Protein AF-A0AAV4I2R2-F1 (afdb_monomer_lite)

Radius of gyration: 38.6 Å; chains: 1; bounding box: 62×34×94 Å

pLDDT: mean 74.38, std 18.91, range [32.69, 95.56]

Sequence (122 aa):
MHPRSKQRHSIDLAICLRGDIRDLEVTKVMREAECWTDHHLVKSVLTIHIIPTHHKKKIIRPPFNVSKPTNISREKQFAEDLGDRLTSLGYMTGKVKPVQNPCEEVSDVHCWTETKGPKVTV

Secondary structure (DSSP, 8-state):
--TTT-S----------TTGGGGEEEEEEETT---SSSSPEEEEEE---------PPP--PPPP-TTS-S-HHHHHHHHHHHHHHHHHTTTT-S-------S--------------------

Organism: NCBI:txid1093978

Structure (mmCIF, N/CA/C/O backbone):
data_AF-A0AAV4I2R2-F1
#
_entry.id   AF-A0AAV4I2R2-F1
#
loop_
_atom_site.group_PDB
_atom_site.id
_atom_site.type_symbol
_atom_site.label_atom_id
_atom_site.label_alt_id
_atom_site.label_comp_id
_atom_site.label_asym_id
_atom_site.label_entity_id
_atom_site.label_seq_id
_atom_site.pdbx_PDB_ins_code
_atom_site.Cartn_x
_atom_site.Cartn_y
_atom_site.Cartn_z
_atom_site.occupancy
_atom_site.B_iso_or_equiv
_atom_site.auth_seq_id
_atom_site.auth_comp_id
_atom_site.auth_asym_id
_atom_site.auth_atom_id
_atom_site.pdbx_PDB_model_num
ATOM 1 N N . MET A 1 1 ? 22.342 -11.271 -25.983 1.00 62.28 1 MET A N 1
ATOM 2 C CA . MET A 1 1 ? 21.514 -12.328 -26.619 1.00 62.28 1 MET A CA 1
ATOM 3 C C . MET A 1 1 ? 21.694 -13.578 -25.777 1.00 62.28 1 MET A C 1
ATOM 5 O O . MET A 1 1 ? 22.842 -13.880 -25.479 1.00 62.28 1 MET A O 1
ATOM 9 N N . HIS A 1 2 ? 20.633 -14.255 -25.329 1.00 66.50 2 HIS A N 1
ATOM 10 C CA . HIS A 1 2 ? 20.830 -15.434 -24.478 1.00 66.50 2 HIS A CA 1
ATOM 11 C C . HIS A 1 2 ? 21.532 -16.560 -25.234 1.00 66.50 2 HIS A C 1
ATOM 13 O O . HIS A 1 2 ? 21.052 -16.919 -26.315 1.00 66.50 2 HIS A O 1
ATOM 19 N N . PRO A 1 3 ? 22.562 -17.198 -24.655 1.00 73.12 3 PRO A N 1
ATOM 20 C CA . PRO A 1 3 ? 23.215 -18.341 -25.283 1.00 73.12 3 PRO A CA 1
ATOM 21 C C . PRO A 1 3 ? 22.255 -19.500 -25.588 1.00 73.12 3 PRO A C 1
ATOM 23 O O . PRO A 1 3 ? 22.419 -20.180 -26.596 1.00 73.12 3 PRO A O 1
ATOM 26 N N . ARG A 1 4 ? 21.221 -19.709 -24.757 1.00 82.56 4 ARG A N 1
ATOM 27 C CA . ARG A 1 4 ? 20.306 -20.856 -24.884 1.00 82.56 4 ARG A CA 1
ATOM 28 C C . ARG A 1 4 ? 19.044 -20.575 -25.704 1.00 82.56 4 ARG A C 1
ATOM 30 O O . ARG A 1 4 ? 18.613 -21.445 -26.449 1.00 82.56 4 ARG A O 1
ATOM 37 N N . SER A 1 5 ? 18.440 -19.391 -25.571 1.00 82.12 5 SER A N 1
ATOM 38 C CA . SER A 1 5 ? 17.143 -19.067 -26.198 1.00 82.12 5 SER A CA 1
ATOM 39 C C . SER A 1 5 ? 17.264 -18.211 -27.456 1.00 82.12 5 SER A C 1
ATOM 41 O O . SER A 1 5 ? 16.272 -18.034 -28.157 1.00 82.12 5 SER A O 1
ATOM 43 N N . LYS A 1 6 ? 18.454 -17.658 -27.748 1.00 78.75 6 LYS A N 1
ATOM 44 C CA . LYS A 1 6 ? 18.725 -16.746 -28.878 1.00 78.75 6 LYS A CA 1
ATOM 45 C C . LYS A 1 6 ? 17.799 -15.518 -28.958 1.00 78.75 6 LYS A C 1
ATOM 47 O O . LYS A 1 6 ? 17.826 -14.787 -29.941 1.00 78.75 6 LYS A O 1
ATOM 52 N N . GLN A 1 7 ? 17.027 -15.242 -27.909 1.00 76.06 7 GLN A N 1
ATOM 53 C CA . GLN A 1 7 ? 16.150 -14.080 -27.790 1.00 76.06 7 GLN A CA 1
ATOM 54 C C . GLN A 1 7 ? 16.737 -13.077 -26.786 1.00 76.06 7 GLN A C 1
ATOM 56 O O . GLN A 1 7 ? 17.571 -13.424 -25.940 1.00 76.06 7 GLN A O 1
ATOM 61 N N . ARG A 1 8 ? 16.324 -11.806 -26.879 1.00 70.88 8 ARG A N 1
ATOM 62 C CA . ARG A 1 8 ? 16.474 -10.865 -25.760 1.00 70.88 8 ARG A CA 1
ATOM 63 C C . ARG A 1 8 ? 15.379 -11.193 -24.755 1.00 70.88 8 ARG A C 1
ATOM 65 O O . ARG A 1 8 ? 14.217 -10.908 -25.010 1.00 70.88 8 ARG A O 1
ATOM 72 N N . HIS A 1 9 ? 15.746 -11.781 -23.631 1.00 71.75 9 HIS A N 1
ATOM 73 C CA . HIS A 1 9 ? 14.874 -11.807 -22.465 1.00 71.75 9 HIS A CA 1
ATOM 74 C C . HIS A 1 9 ? 15.111 -10.531 -21.661 1.00 71.75 9 HIS A C 1
ATOM 76 O O . HIS A 1 9 ? 16.242 -10.244 -21.268 1.00 71.75 9 HIS A O 1
ATOM 82 N N . SER A 1 10 ? 14.044 -9.757 -21.478 1.00 75.31 10 SER A N 1
ATOM 83 C CA . SER A 1 10 ? 13.993 -8.688 -20.487 1.00 75.31 10 SER A CA 1
ATOM 84 C C . SER A 1 10 ? 13.506 -9.321 -19.191 1.00 75.31 10 SER A C 1
ATOM 86 O O . SER A 1 10 ? 12.448 -9.949 -19.171 1.00 75.31 10 SER A O 1
ATOM 88 N N . ILE A 1 11 ? 14.329 -9.233 -18.154 1.00 84.88 11 ILE A N 1
ATOM 89 C CA . ILE A 1 11 ? 13.997 -9.710 -16.805 1.00 84.88 11 ILE A CA 1
ATOM 90 C C . ILE A 1 11 ? 13.552 -8.558 -15.897 1.00 84.88 11 ILE A C 1
ATOM 92 O O . ILE A 1 11 ? 13.102 -8.783 -14.778 1.00 84.88 11 ILE A O 1
ATOM 96 N N . ASP A 1 12 ? 13.658 -7.330 -16.400 1.00 87.62 12 ASP A N 1
ATOM 97 C CA . ASP A 1 12 ? 13.378 -6.101 -15.678 1.00 87.62 12 ASP A CA 1
ATOM 98 C C . ASP A 1 12 ? 11.889 -5.752 -15.833 1.00 87.62 12 ASP A C 1
ATOM 100 O O . ASP A 1 12 ? 11.388 -5.544 -16.941 1.00 87.62 12 ASP A O 1
ATOM 104 N N . LEU A 1 13 ? 11.159 -5.724 -14.718 1.00 90.00 13 LEU A N 1
ATOM 105 C CA . LEU A 1 13 ? 9.707 -5.547 -14.687 1.00 90.00 13 LEU A CA 1
ATOM 106 C C . LEU A 1 13 ? 9.321 -4.510 -13.630 1.00 90.00 13 LEU A C 1
ATOM 108 O O . LEU A 1 13 ? 9.843 -4.521 -12.518 1.00 90.00 13 LEU A O 1
ATOM 112 N N . ALA A 1 14 ? 8.349 -3.662 -13.963 1.00 90.69 14 ALA A N 1
ATOM 113 C CA . ALA A 1 14 ? 7.641 -2.830 -12.998 1.00 90.69 14 ALA A CA 1
ATOM 114 C C . ALA A 1 14 ? 6.278 -3.469 -12.712 1.00 90.69 14 ALA A C 1
ATOM 116 O O . ALA A 1 14 ? 5.433 -3.571 -13.601 1.00 90.69 14 ALA A O 1
ATOM 117 N N . ILE A 1 15 ? 6.081 -3.941 -11.482 1.00 93.88 15 ILE A N 1
ATOM 118 C CA . ILE A 1 15 ? 4.866 -4.650 -11.071 1.00 93.88 15 ILE A CA 1
ATOM 119 C C . ILE A 1 15 ? 3.982 -3.685 -10.281 1.00 93.88 15 ILE A C 1
ATOM 121 O O . ILE A 1 15 ? 4.451 -3.033 -9.351 1.00 93.88 15 ILE A O 1
ATOM 125 N N . CYS A 1 16 ? 2.700 -3.618 -10.634 1.00 93.19 16 CYS A N 1
ATOM 126 C CA . CYS A 1 16 ? 1.680 -2.877 -9.895 1.00 93.19 16 CYS A CA 1
ATOM 127 C C . CYS A 1 16 ? 0.497 -3.791 -9.558 1.00 93.19 16 CYS A C 1
ATOM 129 O O . CYS A 1 16 ? 0.281 -4.822 -10.205 1.00 93.19 16 CYS A O 1
ATOM 131 N N . LEU A 1 17 ? -0.270 -3.430 -8.528 1.00 94.56 17 LEU A N 1
ATOM 132 C CA . LEU A 1 17 ? -1.516 -4.125 -8.221 1.00 94.56 17 LEU A CA 1
ATOM 133 C C . LEU A 1 17 ? -2.569 -3.789 -9.278 1.00 94.56 17 LEU A C 1
ATOM 135 O O . LEU A 1 17 ? -2.582 -2.701 -9.845 1.00 94.56 17 LEU A O 1
ATOM 139 N N . ARG A 1 18 ? -3.518 -4.705 -9.500 1.00 93.62 18 ARG A N 1
ATOM 140 C CA . ARG A 1 18 ? -4.591 -4.521 -10.494 1.00 93.62 18 ARG A CA 1
ATOM 141 C C . ARG A 1 18 ? -5.413 -3.241 -10.273 1.00 93.62 18 ARG A C 1
ATOM 143 O O . ARG A 1 18 ? -5.908 -2.676 -11.243 1.00 93.62 18 ARG A O 1
ATOM 150 N N . GLY A 1 19 ? -5.573 -2.814 -9.019 1.00 93.81 19 GLY A N 1
ATOM 151 C CA . GLY A 1 19 ? -6.271 -1.573 -8.668 1.00 93.81 19 GLY A CA 1
ATOM 152 C C . GLY A 1 19 ? -5.518 -0.310 -9.088 1.00 93.81 19 GLY A C 1
ATOM 153 O O . GLY A 1 19 ? -6.152 0.661 -9.490 1.00 93.81 19 GLY A O 1
ATOM 154 N N . ASP A 1 20 ? -4.188 -0.375 -9.098 1.00 92.31 20 ASP A N 1
ATOM 155 C CA . ASP A 1 20 ? -3.297 0.776 -9.272 1.00 92.31 20 ASP A CA 1
ATOM 156 C C . ASP A 1 20 ? -2.870 0.956 -10.739 1.00 92.31 20 ASP A C 1
ATOM 158 O O . ASP A 1 20 ? -2.159 1.895 -11.081 1.00 92.31 20 ASP A O 1
ATOM 162 N N . ILE A 1 21 ? -3.321 0.076 -11.645 1.00 91.88 21 ILE A N 1
ATOM 163 C CA . ILE A 1 21 ? -3.015 0.158 -13.087 1.00 91.88 21 ILE A CA 1
ATOM 164 C C . ILE A 1 21 ? -3.434 1.515 -13.670 1.00 91.88 21 ILE A C 1
ATOM 166 O O . ILE A 1 21 ? -2.801 2.004 -14.598 1.00 91.88 21 ILE A O 1
ATOM 170 N N . ARG A 1 22 ? -4.492 2.132 -13.130 1.00 92.31 22 ARG A N 1
ATOM 171 C CA . ARG A 1 22 ? -4.973 3.449 -13.579 1.00 92.31 22 ARG A CA 1
ATOM 172 C C . ARG A 1 22 ? -4.005 4.584 -13.247 1.00 92.31 22 ARG A C 1
ATOM 174 O O . ARG A 1 22 ? -4.012 5.585 -13.953 1.00 92.31 22 ARG A O 1
ATOM 181 N N . ASP A 1 23 ? -3.190 4.407 -12.212 1.00 93.88 23 ASP A N 1
ATOM 182 C CA . ASP A 1 23 ? -2.206 5.387 -11.755 1.00 93.88 23 ASP A CA 1
ATOM 183 C C . ASP A 1 23 ? -0.852 5.219 -12.466 1.00 93.88 23 ASP A C 1
ATOM 185 O O . ASP A 1 23 ? 0.024 6.078 -12.363 1.00 93.88 23 ASP A O 1
ATOM 189 N N . LEU A 1 24 ? -0.666 4.117 -13.202 1.00 94.50 24 LEU A N 1
ATOM 190 C CA . LEU A 1 24 ? 0.514 3.847 -14.018 1.00 94.50 24 LEU A CA 1
ATOM 191 C C . LEU A 1 24 ? 0.368 4.518 -15.392 1.00 94.50 24 LEU A C 1
ATOM 193 O O . LEU A 1 24 ? -0.243 3.972 -16.309 1.00 94.50 24 LEU A O 1
ATOM 197 N N . GLU A 1 25 ? 0.966 5.694 -15.553 1.00 95.06 25 GLU A N 1
ATOM 198 C CA . GLU A 1 25 ? 0.842 6.503 -16.773 1.00 95.06 25 GLU A CA 1
ATOM 199 C C . GLU A 1 25 ? 1.678 5.962 -17.934 1.00 95.06 25 GLU A C 1
ATOM 201 O O . GLU A 1 25 ? 1.257 5.959 -19.091 1.00 95.06 25 GLU A O 1
ATOM 206 N N . VAL A 1 26 ? 2.902 5.523 -17.637 1.00 93.44 26 VAL A N 1
ATOM 207 C CA . VAL A 1 26 ? 3.854 5.051 -18.645 1.00 93.44 26 VAL A CA 1
ATOM 208 C C . VAL A 1 26 ? 4.589 3.846 -18.098 1.00 93.44 26 VAL A C 1
ATOM 210 O O . VAL A 1 26 ? 5.040 3.862 -16.960 1.00 93.44 26 VAL A O 1
ATOM 213 N N . THR A 1 27 ? 4.780 2.828 -18.931 1.00 94.00 27 THR A N 1
ATOM 214 C CA . THR A 1 27 ? 5.796 1.788 -18.733 1.00 94.00 27 THR A CA 1
ATOM 215 C C . THR A 1 27 ? 6.454 1.517 -20.073 1.00 94.00 27 THR A C 1
ATOM 217 O O . THR A 1 27 ? 5.793 1.082 -21.016 1.00 94.00 27 THR A O 1
ATOM 220 N N . LYS A 1 28 ? 7.745 1.829 -20.195 1.00 92.50 28 LYS A N 1
ATOM 221 C CA . LYS A 1 28 ? 8.485 1.638 -21.444 1.00 92.50 28 LYS A CA 1
ATOM 222 C C . LYS A 1 28 ? 9.934 1.246 -21.210 1.00 92.50 28 LYS A C 1
ATOM 224 O O . LYS A 1 28 ? 10.575 1.687 -20.262 1.00 92.50 28 LYS A O 1
ATOM 229 N N . VAL A 1 29 ? 10.459 0.475 -22.151 1.00 90.44 29 VAL A N 1
ATOM 230 C CA . VAL A 1 29 ? 11.880 0.142 -22.236 1.00 90.44 29 VAL A CA 1
ATOM 231 C C . VAL A 1 29 ? 12.615 1.270 -22.965 1.00 90.44 29 VAL A C 1
ATOM 233 O O . VAL A 1 29 ? 12.229 1.655 -24.071 1.00 90.44 29 VAL A O 1
ATOM 236 N N . MET A 1 30 ? 13.672 1.806 -22.364 1.00 90.38 30 MET A N 1
ATOM 237 C CA . MET A 1 30 ? 14.517 2.857 -22.927 1.00 90.38 30 MET A CA 1
ATOM 238 C C . MET A 1 30 ? 15.663 2.225 -23.727 1.00 90.38 30 MET A C 1
ATOM 240 O O . MET A 1 30 ? 16.702 1.887 -23.176 1.00 90.38 30 MET A O 1
ATOM 244 N N . ARG A 1 31 ? 15.453 2.048 -25.038 1.00 80.50 31 ARG A N 1
ATOM 245 C CA . ARG A 1 31 ? 16.381 1.328 -25.939 1.00 80.50 31 ARG A CA 1
ATOM 246 C C . ARG A 1 31 ? 17.692 2.062 -26.244 1.00 80.50 31 ARG A C 1
ATOM 248 O O . ARG A 1 31 ? 18.652 1.413 -26.636 1.00 80.50 31 ARG A O 1
ATOM 255 N N . GLU A 1 32 ? 17.696 3.384 -26.110 1.00 79.38 32 GLU A N 1
ATOM 256 C CA . GLU A 1 32 ? 18.829 4.271 -26.430 1.00 79.38 32 GLU A CA 1
ATOM 257 C C . GLU A 1 32 ? 19.503 4.829 -25.172 1.00 79.38 32 GLU A C 1
ATOM 259 O O . GLU A 1 32 ? 20.385 5.677 -25.256 1.00 79.38 32 GLU A O 1
ATOM 264 N N . ALA A 1 33 ? 19.075 4.385 -23.987 1.00 76.69 33 ALA A N 1
ATOM 265 C CA . ALA A 1 33 ? 19.779 4.730 -22.766 1.00 76.69 33 ALA A CA 1
ATOM 266 C C . ALA A 1 33 ? 21.123 3.997 -22.775 1.00 76.69 33 ALA A C 1
ATOM 268 O O . ALA A 1 33 ? 21.160 2.771 -22.676 1.00 76.69 33 ALA A O 1
ATOM 269 N N . GLU A 1 34 ? 22.218 4.740 -22.909 1.00 74.50 34 GLU A N 1
ATOM 270 C CA . GLU A 1 34 ? 23.555 4.181 -22.763 1.00 74.50 34 GLU A CA 1
ATOM 271 C C . GLU A 1 34 ? 23.772 3.841 -21.287 1.00 74.50 34 GLU A C 1
ATOM 273 O O . GLU A 1 34 ? 23.940 4.710 -20.431 1.00 74.50 34 GLU A O 1
ATOM 278 N N . CYS A 1 35 ? 23.668 2.555 -20.970 1.00 73.75 35 CYS A N 1
ATOM 279 C CA . CYS A 1 35 ? 23.935 2.022 -19.645 1.00 73.75 35 CYS A CA 1
ATOM 280 C C . CYS A 1 35 ? 25.100 1.035 -19.734 1.00 73.75 35 CYS A C 1
ATOM 282 O O . CYS A 1 35 ? 25.248 0.309 -20.712 1.00 73.75 35 CYS A O 1
ATOM 284 N N . TRP A 1 36 ? 25.935 1.003 -18.694 1.00 80.56 36 TRP A N 1
ATOM 285 C CA . TRP A 1 36 ? 27.131 0.152 -18.594 1.00 80.56 36 TRP A CA 1
ATOM 286 C C . TRP A 1 36 ? 26.812 -1.347 -18.423 1.00 80.56 36 TRP A C 1
ATOM 288 O O . TRP A 1 36 ? 27.678 -2.138 -18.055 1.00 80.56 36 TRP A O 1
ATOM 298 N N . THR A 1 37 ? 25.561 -1.740 -18.650 1.00 80.38 37 THR A N 1
ATOM 299 C CA . THR A 1 37 ? 25.017 -3.074 -18.403 1.00 80.38 37 THR A CA 1
ATOM 300 C C . THR A 1 37 ? 24.481 -3.671 -19.694 1.00 80.38 37 THR A C 1
ATOM 302 O O . THR A 1 37 ? 24.049 -2.956 -20.592 1.00 80.38 37 THR A O 1
ATOM 305 N N . ASP A 1 38 ? 24.409 -4.993 -19.772 1.00 79.94 38 ASP A N 1
ATOM 306 C CA . ASP A 1 38 ? 23.783 -5.715 -20.884 1.00 79.94 38 ASP A CA 1
ATOM 307 C C . ASP A 1 38 ? 22.237 -5.729 -20.823 1.00 79.94 38 ASP A C 1
ATOM 309 O O . ASP A 1 38 ? 21.579 -6.335 -21.678 1.00 79.94 38 ASP A O 1
ATOM 313 N N . HIS A 1 39 ? 21.655 -5.032 -19.841 1.00 80.94 39 HIS A N 1
ATOM 314 C CA . HIS A 1 39 ? 20.216 -4.892 -19.619 1.00 80.94 39 HIS A CA 1
ATOM 315 C C . HIS A 1 39 ? 19.665 -3.580 -20.191 1.00 80.94 39 HIS A C 1
ATOM 317 O O . HIS A 1 39 ? 20.364 -2.573 -20.267 1.00 80.94 39 HIS A O 1
ATOM 323 N N . HIS A 1 40 ? 18.382 -3.589 -20.574 1.00 82.44 40 HIS A N 1
ATOM 324 C CA . HIS A 1 40 ? 17.684 -2.372 -21.003 1.00 82.44 40 HIS A CA 1
ATOM 325 C C . HIS A 1 40 ? 17.070 -1.679 -19.799 1.00 82.44 40 HIS A C 1
ATOM 327 O O . HIS A 1 40 ? 16.365 -2.310 -19.017 1.00 82.44 40 HIS A O 1
ATOM 333 N N . LEU A 1 41 ? 17.243 -0.365 -19.702 1.00 88.12 41 LEU A N 1
ATOM 334 C CA . LEU A 1 41 ? 16.571 0.413 -18.672 1.00 88.12 41 LEU A CA 1
ATOM 335 C C . LEU A 1 41 ? 15.050 0.395 -18.892 1.00 88.12 41 LEU A C 1
ATOM 337 O O . LEU A 1 41 ? 14.561 0.734 -19.972 1.00 88.12 41 LEU A O 1
ATOM 341 N N . VAL A 1 42 ? 14.288 0.047 -17.858 1.00 90.75 42 VAL A N 1
ATOM 342 C CA . VAL A 1 42 ? 12.822 0.123 -17.860 1.00 90.75 42 VAL A CA 1
ATOM 343 C C . VAL A 1 42 ? 12.393 1.340 -17.052 1.00 90.75 42 VAL A C 1
ATOM 345 O O . VAL A 1 42 ? 12.790 1.505 -15.902 1.00 90.75 42 VAL A O 1
ATOM 348 N N . LYS A 1 43 ? 11.582 2.207 -17.660 1.00 92.56 43 LYS A N 1
ATOM 349 C CA . LYS A 1 43 ? 11.012 3.389 -17.014 1.00 92.56 43 LYS A CA 1
ATOM 350 C C . LYS A 1 43 ? 9.517 3.202 -16.829 1.00 92.56 43 LYS A C 1
ATOM 352 O O . LYS A 1 43 ? 8.798 3.031 -17.816 1.00 92.56 43 LYS A O 1
ATOM 357 N N . SER A 1 44 ? 9.068 3.370 -15.591 1.00 94.62 44 SER A N 1
ATOM 358 C CA . SER A 1 44 ? 7.655 3.495 -15.254 1.00 94.62 44 SER A CA 1
ATOM 359 C C . SER A 1 44 ? 7.381 4.831 -14.572 1.00 94.62 44 SER A C 1
ATOM 361 O O . SER A 1 44 ? 8.170 5.279 -13.742 1.00 94.62 44 SER A O 1
ATOM 363 N N . VAL A 1 45 ? 6.297 5.493 -14.963 1.00 95.56 45 VAL A N 1
ATOM 364 C CA . VAL A 1 45 ? 5.838 6.764 -14.388 1.00 95.56 45 VAL A CA 1
ATOM 365 C C . VAL A 1 45 ? 4.493 6.505 -13.731 1.00 95.56 45 VAL A C 1
ATOM 367 O O . VAL A 1 45 ? 3.613 5.932 -14.370 1.00 95.56 45 VAL A O 1
ATOM 370 N N . LEU A 1 46 ? 4.372 6.883 -12.459 1.00 95.00 46 LEU A N 1
ATOM 371 C CA . LEU A 1 46 ? 3.186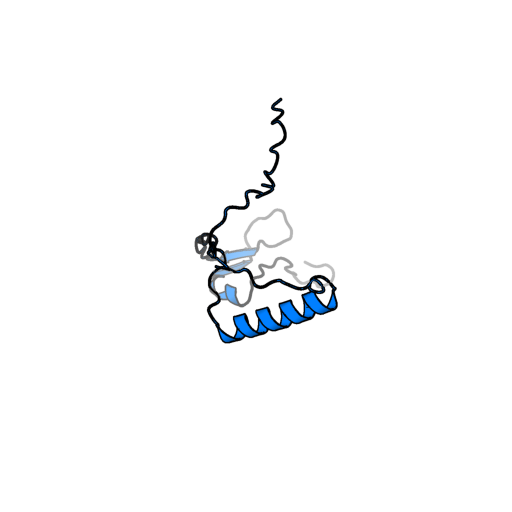 6.653 -11.644 1.00 95.00 46 LEU A CA 1
ATOM 372 C C . LEU A 1 46 ? 2.739 7.956 -10.988 1.00 95.00 46 LEU A C 1
ATOM 374 O O . LEU A 1 46 ? 3.578 8.705 -10.481 1.00 95.00 46 LEU A O 1
ATOM 378 N N . THR A 1 47 ? 1.428 8.167 -10.930 1.00 94.81 47 THR A N 1
ATOM 379 C CA . THR A 1 47 ? 0.810 9.287 -10.218 1.00 94.81 47 THR A CA 1
ATOM 380 C C . THR A 1 47 ? 0.257 8.807 -8.882 1.00 94.81 47 THR A C 1
ATOM 382 O O . THR A 1 47 ? -0.766 8.136 -8.810 1.00 94.81 47 THR A O 1
ATOM 385 N N . ILE A 1 48 ? 0.957 9.139 -7.796 1.00 91.81 48 ILE A N 1
ATOM 386 C CA . ILE A 1 48 ? 0.629 8.660 -6.448 1.00 91.81 48 ILE A CA 1
ATOM 387 C C . ILE A 1 48 ? -0.141 9.740 -5.688 1.00 91.81 48 ILE A C 1
ATOM 389 O O . ILE A 1 48 ? 0.391 10.810 -5.389 1.00 91.81 48 ILE A O 1
ATOM 393 N N . HIS A 1 49 ? -1.378 9.428 -5.307 1.00 89.88 49 HIS A N 1
ATOM 394 C CA . HIS A 1 49 ? -2.197 10.294 -4.465 1.00 89.88 49 HIS A CA 1
ATOM 395 C C . HIS A 1 49 ? -1.989 9.960 -2.985 1.00 89.88 49 HIS A C 1
ATOM 397 O O . HIS A 1 49 ? -2.564 9.011 -2.452 1.00 89.88 49 HIS A O 1
ATOM 403 N N . ILE A 1 50 ? -1.178 10.762 -2.296 1.00 88.19 50 ILE A N 1
ATOM 404 C CA . ILE A 1 50 ? -0.980 10.626 -0.850 1.00 88.19 50 ILE A CA 1
ATOM 405 C C . ILE A 1 50 ? -2.107 11.370 -0.137 1.00 88.19 50 ILE A C 1
ATOM 407 O O . ILE A 1 50 ? -2.083 12.593 -0.012 1.00 88.19 50 ILE A O 1
ATOM 411 N N . ILE A 1 51 ? -3.102 10.627 0.347 1.00 86.00 51 ILE A N 1
ATOM 412 C CA . ILE A 1 51 ? -4.126 11.192 1.226 1.00 86.00 51 ILE A CA 1
ATOM 413 C C . ILE A 1 51 ? -3.486 11.393 2.607 1.00 86.00 51 ILE A C 1
ATOM 415 O O . ILE A 1 51 ? -3.062 10.407 3.217 1.00 86.00 51 ILE A O 1
ATOM 419 N N . PRO A 1 52 ? -3.416 12.628 3.137 1.00 83.12 52 PRO A N 1
ATOM 420 C CA . PRO A 1 52 ? -2.900 12.852 4.477 1.00 83.12 52 PRO A CA 1
ATOM 421 C C . PRO A 1 52 ? -3.786 12.115 5.483 1.00 83.12 52 PRO A C 1
ATOM 423 O O . PRO A 1 52 ? -4.965 12.426 5.666 1.00 83.12 52 PRO A O 1
ATOM 426 N N . THR A 1 53 ? -3.222 11.105 6.140 1.00 76.81 53 THR A N 1
ATOM 427 C CA . THR A 1 53 ? -3.919 10.364 7.186 1.00 76.81 53 THR A CA 1
ATOM 428 C C . THR A 1 53 ? -4.073 11.269 8.398 1.00 76.81 53 THR A C 1
ATOM 430 O O . THR A 1 53 ? -3.136 11.453 9.175 1.00 76.81 53 THR A O 1
ATOM 433 N N . HIS A 1 54 ? -5.262 11.836 8.589 1.00 74.62 54 HIS A N 1
ATOM 434 C CA . HIS A 1 54 ? -5.583 12.500 9.843 1.00 74.62 54 HIS A CA 1
ATOM 435 C C . HIS A 1 54 ? -5.579 11.430 10.939 1.00 74.62 54 HIS A C 1
ATOM 437 O O . HIS A 1 54 ? -6.486 10.595 11.000 1.00 74.62 54 HIS A O 1
ATOM 443 N N . HIS A 1 55 ? -4.553 11.417 11.795 1.00 71.44 55 HIS A N 1
ATOM 444 C CA . HIS A 1 55 ? -4.541 10.549 12.967 1.00 71.44 55 HIS A CA 1
ATOM 445 C C . HIS A 1 55 ? -5.821 10.829 13.760 1.00 71.44 55 HIS A C 1
ATOM 447 O O . HIS A 1 55 ? -6.012 11.917 14.310 1.00 71.44 55 HIS A O 1
ATOM 453 N N . LYS A 1 56 ? -6.757 9.873 13.772 1.00 66.25 56 LYS A N 1
ATOM 454 C CA . LYS A 1 56 ? -7.948 9.993 14.610 1.00 66.25 56 LYS A CA 1
ATOM 455 C C . LYS A 1 56 ? -7.450 10.044 16.049 1.00 66.25 56 LYS A C 1
ATOM 457 O O . LYS A 1 56 ? -6.762 9.123 16.492 1.00 66.25 56 LYS A O 1
ATOM 462 N N . LYS A 1 57 ? -7.774 11.121 16.775 1.00 71.44 57 LYS A N 1
ATOM 463 C CA . LYS A 1 57 ? -7.573 11.167 18.229 1.00 71.44 57 LYS A CA 1
ATOM 464 C C . LYS A 1 57 ? -8.193 9.888 18.796 1.00 71.44 57 LYS A C 1
ATOM 466 O O . LYS A 1 57 ? -9.321 9.560 18.421 1.00 71.44 57 LYS A O 1
ATOM 471 N N . LYS A 1 58 ? -7.454 9.136 19.623 1.00 74.19 58 LYS A N 1
ATOM 472 C CA . LYS A 1 58 ? -7.993 7.929 20.270 1.00 74.19 58 LYS A CA 1
ATOM 473 C C . LYS A 1 58 ? -9.330 8.311 20.902 1.00 74.19 58 LYS A C 1
ATOM 475 O O . LYS A 1 58 ? -9.374 9.238 21.707 1.00 74.19 58 LYS A O 1
ATOM 480 N N . ILE A 1 59 ? -10.410 7.637 20.504 1.00 74.62 59 ILE A N 1
ATOM 481 C CA . ILE A 1 59 ? -11.716 7.820 21.137 1.00 74.62 59 ILE A CA 1
ATOM 482 C C . ILE A 1 59 ? -11.565 7.269 22.553 1.00 74.62 59 ILE A C 1
ATOM 484 O O . ILE A 1 59 ? -11.613 6.056 22.760 1.00 74.62 59 ILE A O 1
ATOM 488 N N . ILE A 1 60 ? -11.311 8.153 23.517 1.00 80.12 60 ILE A N 1
ATOM 489 C CA . ILE A 1 60 ? -11.348 7.805 24.933 1.00 80.12 60 ILE A CA 1
ATOM 490 C C . ILE A 1 60 ? -12.822 7.577 25.248 1.00 80.12 60 ILE A C 1
ATOM 492 O O . ILE A 1 60 ? -13.613 8.519 25.272 1.00 80.12 60 ILE A O 1
ATOM 496 N N . ARG A 1 61 ? -13.214 6.311 25.407 1.00 80.56 61 ARG A N 1
ATOM 497 C CA . ARG A 1 61 ? -14.563 5.987 25.871 1.00 80.56 61 ARG A CA 1
ATOM 498 C C . ARG A 1 61 ? -14.667 6.427 27.335 1.00 80.56 61 ARG A C 1
ATOM 500 O O . ARG A 1 61 ? -13.736 6.142 28.091 1.00 80.56 61 ARG A O 1
ATOM 507 N N . PRO A 1 62 ? -15.747 7.111 27.747 1.00 79.81 62 PRO A N 1
ATOM 508 C CA . PRO A 1 62 ? -15.956 7.401 29.159 1.00 79.81 62 PRO A CA 1
ATOM 509 C C . PRO A 1 62 ? -16.022 6.084 29.953 1.00 79.81 62 PRO A C 1
ATOM 511 O O . PRO A 1 62 ? -16.485 5.073 29.408 1.00 79.81 62 PRO A O 1
ATOM 514 N N . PRO A 1 63 ? -15.547 6.063 31.212 1.00 79.56 63 PRO A N 1
ATOM 515 C CA . PRO A 1 63 ? -15.637 4.875 32.050 1.00 79.56 63 PRO A CA 1
ATOM 516 C C . PRO A 1 63 ? -17.101 4.461 32.228 1.00 79.56 63 PRO A C 1
ATOM 518 O O . PRO A 1 63 ? -17.999 5.304 32.287 1.00 79.56 63 PRO A O 1
ATOM 521 N N . PHE A 1 64 ? -17.345 3.152 32.300 1.00 79.25 64 PHE A N 1
ATOM 522 C CA . PHE A 1 64 ? -18.691 2.630 32.512 1.00 79.25 64 PHE A CA 1
ATOM 523 C C . PHE A 1 64 ? -19.187 3.036 33.904 1.00 79.25 64 PHE A C 1
ATOM 525 O O . PHE A 1 64 ? -18.506 2.799 34.902 1.00 79.25 64 PHE A O 1
ATOM 532 N N . ASN A 1 65 ? -20.369 3.650 33.979 1.00 80.62 65 ASN A N 1
ATOM 533 C CA . ASN A 1 65 ? -20.948 4.024 35.262 1.00 80.62 65 ASN A CA 1
ATOM 534 C C . ASN A 1 65 ? -21.554 2.788 35.944 1.00 80.62 65 ASN A C 1
ATOM 536 O O . ASN A 1 65 ? -22.667 2.379 35.627 1.00 80.62 65 ASN A O 1
ATOM 540 N N . VAL A 1 66 ? -20.825 2.221 36.905 1.00 76.94 66 VAL A N 1
ATOM 541 C CA . VAL A 1 66 ? -21.265 1.061 37.698 1.00 76.94 66 VAL A CA 1
ATOM 542 C C . VAL A 1 66 ? -22.300 1.402 38.777 1.00 76.94 66 VAL A C 1
ATOM 544 O O . VAL A 1 66 ? -22.946 0.500 39.291 1.00 76.94 66 VAL A O 1
ATOM 547 N N . SER A 1 67 ? -22.499 2.685 39.107 1.00 77.44 67 SER A N 1
ATOM 548 C CA . SER A 1 67 ? -23.441 3.107 40.162 1.00 77.44 67 SER A CA 1
ATOM 549 C C . SER A 1 67 ? -24.908 3.132 39.722 1.00 77.44 67 SER A C 1
ATOM 551 O O . SER A 1 67 ? -25.794 3.271 40.559 1.00 77.44 67 SER A O 1
ATOM 553 N N . LYS A 1 68 ? -25.180 3.054 38.413 1.00 75.25 68 LYS A N 1
ATOM 554 C CA . LYS A 1 68 ? -26.531 3.196 37.854 1.00 75.25 68 LYS A CA 1
ATOM 555 C C . LYS A 1 68 ? -26.775 2.143 36.776 1.00 75.25 68 LYS A C 1
ATOM 557 O O . LYS A 1 68 ? -26.550 2.424 35.594 1.00 75.25 68 LYS A O 1
ATOM 562 N N . PRO A 1 69 ? -27.217 0.932 37.147 1.00 76.12 69 PRO A N 1
ATOM 563 C CA . PRO A 1 69 ? -27.613 -0.060 36.163 1.00 76.12 69 PRO A CA 1
ATOM 564 C C . PRO A 1 69 ? -28.808 0.463 35.363 1.00 76.12 69 PRO A C 1
ATOM 566 O O . PRO A 1 69 ? -29.807 0.927 35.901 1.00 76.12 69 PRO A O 1
ATOM 569 N N . THR A 1 70 ? -28.709 0.397 34.038 1.00 80.44 70 THR A N 1
ATOM 570 C CA . THR A 1 70 ? -29.786 0.846 33.140 1.00 80.44 70 THR A CA 1
ATOM 571 C C . THR A 1 70 ? -30.997 -0.093 33.183 1.00 80.44 70 THR A C 1
ATOM 573 O O . THR A 1 70 ? -32.093 0.289 32.790 1.00 80.44 70 THR A O 1
ATOM 576 N N . ASN A 1 71 ? -30.806 -1.337 33.637 1.00 87.00 71 ASN A N 1
ATOM 577 C CA . ASN A 1 71 ? -31.827 -2.378 33.640 1.00 87.00 71 ASN A CA 1
ATOM 578 C C . ASN A 1 71 ? -32.086 -2.881 35.066 1.00 87.00 71 ASN A C 1
ATOM 580 O O . ASN A 1 71 ? -31.304 -3.661 35.612 1.00 87.00 71 ASN A O 1
ATOM 584 N N . ILE A 1 72 ? -33.226 -2.465 35.615 1.00 86.44 72 ILE A N 1
ATOM 585 C CA . ILE A 1 72 ? -33.675 -2.791 36.975 1.00 86.44 72 ILE A CA 1
ATOM 586 C C . ILE A 1 72 ? -33.895 -4.303 37.148 1.00 86.44 72 ILE A C 1
ATOM 588 O O . ILE A 1 72 ? -33.609 -4.864 38.201 1.00 86.44 72 ILE A O 1
ATOM 592 N N . SER A 1 73 ? -34.380 -5.001 36.116 1.00 88.69 73 SER A N 1
ATOM 593 C CA . SER A 1 73 ? -34.616 -6.449 36.185 1.00 88.69 73 SER A CA 1
ATOM 594 C C . SER A 1 73 ? -33.312 -7.232 36.333 1.00 88.69 73 SER A C 1
ATOM 596 O O . SER A 1 73 ? -33.252 -8.174 37.118 1.00 88.69 73 SER A O 1
ATOM 598 N N . ARG A 1 74 ? -32.252 -6.821 35.623 1.00 85.62 74 ARG A N 1
ATOM 599 C CA . ARG A 1 74 ? -30.923 -7.442 35.745 1.00 85.62 74 ARG A CA 1
ATOM 600 C C . ARG A 1 74 ? -30.262 -7.152 37.086 1.00 85.62 74 ARG A C 1
ATOM 602 O O . ARG A 1 74 ? -29.548 -8.008 37.590 1.00 85.62 74 ARG A O 1
ATOM 609 N N . GLU A 1 75 ? -30.491 -5.967 37.644 1.00 86.00 75 GLU A N 1
ATOM 610 C CA . GLU A 1 75 ? -30.007 -5.616 38.981 1.00 86.00 75 GLU A CA 1
ATOM 611 C C . GLU A 1 75 ? -30.613 -6.535 40.046 1.00 86.00 75 GLU A C 1
ATOM 613 O O . GLU A 1 75 ? -29.877 -7.104 40.848 1.00 86.00 75 GLU A O 1
ATOM 618 N N . LYS A 1 76 ? -31.932 -6.763 39.995 1.00 89.12 76 LYS A N 1
ATOM 619 C CA . LYS A 1 76 ? -32.614 -7.686 40.914 1.00 89.12 76 LYS A CA 1
ATOM 620 C C . LYS A 1 76 ? -32.098 -9.119 40.796 1.00 89.12 76 LYS A C 1
ATOM 622 O O . LYS A 1 76 ? -31.727 -9.705 41.804 1.00 89.12 76 LYS A O 1
ATOM 627 N N . GLN A 1 77 ? -32.002 -9.642 39.573 1.00 91.88 77 GLN A N 1
ATOM 628 C CA . GLN A 1 77 ? -31.474 -10.991 39.328 1.00 91.88 77 GLN A CA 1
ATOM 629 C C . GLN A 1 77 ? -30.042 -11.154 39.846 1.00 91.88 77 G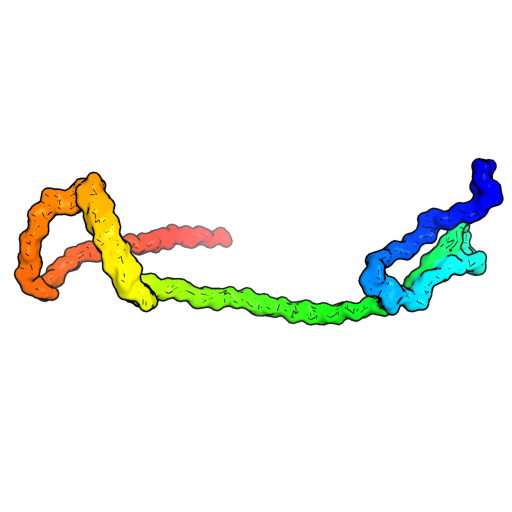LN A C 1
ATOM 631 O O . GLN A 1 77 ? -29.704 -12.183 40.420 1.00 91.88 77 GLN A O 1
ATOM 636 N N . PHE A 1 78 ? -29.199 -10.136 39.653 1.00 88.75 78 PHE A N 1
ATOM 637 C CA . PHE A 1 78 ? -27.832 -10.157 40.161 1.00 88.75 78 PHE A CA 1
ATOM 638 C C . PHE A 1 78 ? -27.788 -10.137 41.692 1.00 88.75 78 PHE A C 1
ATOM 640 O O . PHE A 1 78 ? -26.986 -10.855 42.278 1.00 88.75 78 PHE A O 1
ATOM 647 N N . ALA A 1 79 ? -28.642 -9.342 42.343 1.00 88.88 79 ALA A N 1
ATOM 648 C CA . ALA A 1 79 ? -28.717 -9.297 43.801 1.00 88.88 79 ALA A CA 1
ATOM 649 C C . ALA A 1 79 ? -29.161 -10.643 44.401 1.00 88.88 79 ALA A C 1
ATOM 651 O O . ALA A 1 79 ? -28.595 -11.074 45.405 1.00 88.88 79 ALA A O 1
ATOM 652 N N . GLU A 1 80 ? -30.128 -11.313 43.770 1.00 93.38 80 GLU A N 1
ATOM 653 C CA . GLU A 1 80 ? -30.596 -12.649 44.162 1.00 93.38 80 GLU A CA 1
ATOM 654 C C . GLU A 1 80 ? -29.489 -13.703 43.995 1.00 93.38 80 GLU A C 1
ATOM 656 O O . GLU A 1 80 ? -29.118 -14.353 44.970 1.00 93.38 80 GLU A O 1
ATOM 661 N N . ASP A 1 81 ? -28.874 -13.791 42.809 1.00 93.69 81 ASP A N 1
ATOM 662 C CA . ASP A 1 81 ? -27.778 -14.737 42.531 1.00 93.69 81 ASP A CA 1
ATOM 663 C C . ASP A 1 81 ? -26.565 -14.505 43.448 1.00 93.69 81 ASP A C 1
ATOM 665 O O . ASP A 1 81 ? -25.932 -15.445 43.938 1.00 93.69 81 ASP A O 1
ATOM 669 N N . LEU A 1 82 ? -26.251 -13.240 43.742 1.00 90.25 82 LEU A N 1
ATOM 670 C CA . LEU A 1 82 ? -25.194 -12.895 44.685 1.00 90.25 82 LEU A CA 1
ATOM 671 C C . LEU A 1 82 ? -25.542 -13.359 46.104 1.00 90.25 82 LEU A C 1
ATOM 673 O O . LEU A 1 82 ? -24.677 -13.910 46.787 1.00 90.25 82 LEU A O 1
ATOM 677 N N . GLY A 1 83 ? -26.787 -13.163 46.541 1.00 91.19 83 GLY A N 1
ATOM 678 C CA . GLY A 1 83 ? -27.276 -13.635 47.836 1.00 91.19 83 GLY A CA 1
ATOM 679 C C . GLY A 1 83 ? -27.171 -15.154 47.972 1.00 91.19 83 GLY A C 1
ATOM 680 O O . GLY A 1 83 ? -26.625 -15.649 48.964 1.00 91.19 83 GLY A O 1
ATOM 681 N N . ASP A 1 84 ? -27.598 -15.889 46.948 1.00 90.19 84 ASP A N 1
ATOM 682 C CA . ASP A 1 84 ? -27.530 -17.351 46.910 1.00 90.19 84 ASP A CA 1
ATOM 683 C C . ASP A 1 84 ? -26.079 -17.841 46.952 1.00 90.19 84 ASP A C 1
ATOM 685 O O . ASP A 1 84 ? -25.728 -18.720 47.746 1.00 90.19 84 ASP A O 1
ATOM 689 N N . ARG A 1 85 ? -25.190 -17.218 46.170 1.00 90.56 85 ARG A N 1
ATOM 690 C CA . ARG A 1 85 ? -23.761 -17.557 46.155 1.00 90.56 85 ARG A CA 1
ATOM 691 C C . ARG A 1 85 ? -23.083 -17.259 47.487 1.00 90.56 85 ARG A C 1
ATOM 693 O O . ARG A 1 85 ? -22.346 -18.110 47.985 1.00 90.56 85 ARG A O 1
ATOM 700 N N . LEU A 1 86 ? -23.342 -16.107 48.101 1.00 89.38 86 LEU A N 1
ATOM 701 C CA . LEU A 1 86 ? -22.785 -15.7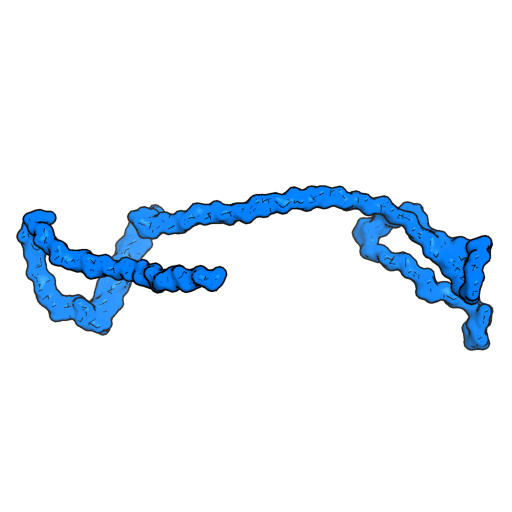65 49.415 1.00 89.38 86 LEU A CA 1
ATOM 702 C C . LEU A 1 86 ? -23.289 -16.709 50.512 1.00 89.38 86 LEU A C 1
ATOM 704 O O . LEU A 1 86 ? -22.522 -17.090 51.399 1.00 89.38 86 LEU A O 1
ATOM 708 N N . THR A 1 87 ? -24.549 -17.131 50.421 1.00 88.19 87 THR A N 1
ATOM 709 C CA . THR A 1 87 ? -25.136 -18.128 51.322 1.00 88.19 87 THR A CA 1
ATOM 710 C C . THR A 1 87 ? -24.489 -19.496 51.125 1.00 88.19 87 THR A C 1
ATOM 712 O O . THR A 1 87 ? -24.098 -20.129 52.103 1.00 88.19 87 THR A O 1
ATOM 715 N N . SER A 1 88 ? -24.283 -19.919 49.874 1.00 86.62 88 SER A N 1
ATOM 716 C CA . SER A 1 88 ? -23.621 -21.190 49.544 1.00 86.62 88 SER A CA 1
ATOM 717 C C . SER A 1 88 ? -22.167 -21.253 50.023 1.00 86.62 88 SER A C 1
ATOM 719 O O . SER A 1 88 ? -21.688 -22.309 50.425 1.00 86.62 88 SER A O 1
ATOM 721 N N . LEU A 1 89 ? -21.478 -20.109 50.033 1.00 88.38 89 LEU A N 1
ATOM 722 C CA . LEU A 1 89 ? -20.104 -19.973 50.511 1.00 88.38 89 LEU A CA 1
ATOM 723 C C . LEU A 1 89 ? -20.015 -19.796 52.038 1.00 88.38 89 LEU A C 1
ATOM 725 O O . LEU A 1 89 ? -18.918 -19.664 52.573 1.00 88.38 89 LEU A O 1
ATOM 729 N N . GLY A 1 90 ? -21.150 -19.794 52.747 1.00 80.38 90 GLY A N 1
ATOM 730 C CA . GLY A 1 90 ? -21.193 -19.711 54.207 1.00 80.38 90 GLY A CA 1
ATOM 731 C C . GLY A 1 90 ? -20.932 -18.315 54.777 1.00 80.38 90 GLY A C 1
ATOM 732 O O . GLY A 1 90 ? -20.737 -18.179 55.980 1.00 80.38 90 GLY A O 1
ATOM 733 N N . TYR A 1 91 ? -20.950 -17.260 53.954 1.00 74.19 91 TYR A N 1
ATOM 734 C CA . TYR A 1 91 ? -20.746 -15.886 54.431 1.00 74.19 91 TYR A CA 1
ATOM 735 C C . TYR A 1 91 ? -21.987 -15.301 55.132 1.00 74.19 91 TYR A C 1
ATOM 737 O O . TYR A 1 91 ? -21.857 -14.355 55.903 1.00 74.19 91 TYR A O 1
ATOM 745 N N . MET A 1 92 ? -23.181 -15.868 54.905 1.00 64.38 92 MET A N 1
ATOM 746 C CA . MET A 1 92 ? -24.465 -15.347 55.417 1.00 64.38 92 MET A CA 1
ATOM 747 C C . MET A 1 92 ? -25.092 -16.178 56.558 1.00 64.38 92 MET A C 1
ATOM 749 O O . MET A 1 92 ? -26.248 -15.967 56.915 1.00 64.38 92 MET A O 1
ATOM 753 N N . THR A 1 93 ? -24.364 -17.107 57.189 1.00 54.50 93 THR A N 1
ATOM 754 C CA . THR A 1 93 ? -24.898 -17.996 58.252 1.00 54.50 93 THR A CA 1
ATOM 755 C C . THR A 1 93 ? -24.988 -17.372 59.657 1.00 54.50 93 THR A C 1
ATOM 757 O O . THR A 1 93 ? -25.189 -18.081 60.642 1.00 54.50 93 THR A O 1
ATOM 760 N N . GLY A 1 94 ? -24.875 -16.049 59.788 1.00 54.50 94 GLY A N 1
ATOM 761 C CA . GLY A 1 94 ? -25.121 -15.334 61.043 1.00 54.50 94 GLY A CA 1
ATOM 762 C C . GLY A 1 94 ? -26.527 -14.739 61.069 1.00 54.50 94 GLY A C 1
ATOM 763 O O . GLY A 1 94 ? -26.919 -14.069 60.120 1.00 54.50 94 GLY A O 1
ATOM 764 N N . LYS A 1 95 ? -27.290 -14.941 62.155 1.00 45.97 95 LYS A N 1
ATOM 765 C CA . LYS A 1 95 ? -28.567 -14.238 62.380 1.00 45.97 95 LYS A CA 1
ATOM 766 C C . LYS A 1 95 ? -28.343 -12.727 62.261 1.00 45.97 95 LYS A C 1
ATOM 768 O O . LYS A 1 95 ? -27.860 -12.104 63.206 1.00 45.97 95 LYS A O 1
ATOM 773 N N . VAL A 1 96 ? -28.724 -12.136 61.132 1.00 50.91 96 VAL A N 1
ATOM 774 C CA . VAL A 1 96 ? -28.842 -10.684 61.006 1.00 50.91 96 VAL A CA 1
ATOM 775 C C . VAL A 1 96 ? -29.978 -10.274 61.938 1.00 50.91 96 VAL A C 1
ATOM 777 O O . VAL A 1 96 ? -31.149 -10.534 61.664 1.00 50.91 96 VAL A O 1
ATOM 780 N N . LYS A 1 97 ? -29.638 -9.695 63.096 1.00 40.91 97 LYS A N 1
ATOM 781 C CA . LYS A 1 97 ? -30.623 -8.942 63.874 1.00 40.91 97 LYS A CA 1
ATOM 782 C C . LYS A 1 97 ? -31.087 -7.791 62.977 1.00 40.91 97 LYS A C 1
ATOM 784 O O . LYS A 1 97 ? -30.229 -7.162 62.356 1.00 40.91 97 LYS A O 1
ATOM 789 N N . PRO A 1 98 ? -32.396 -7.518 62.875 1.00 39.28 98 PRO A N 1
ATOM 790 C CA . PRO A 1 98 ? -32.853 -6.365 62.120 1.00 39.28 98 PRO A CA 1
ATOM 791 C C . PRO A 1 98 ? -32.171 -5.129 62.708 1.00 39.28 98 PRO A C 1
ATOM 793 O O . PRO A 1 98 ? -32.245 -4.906 63.917 1.00 39.28 98 PRO A O 1
ATOM 796 N N . VAL A 1 99 ? -31.466 -4.367 61.869 1.00 47.34 99 VAL A N 1
ATOM 797 C CA . VAL A 1 99 ? -30.950 -3.051 62.249 1.00 47.34 99 VAL A CA 1
ATOM 798 C C . VAL A 1 99 ? -32.171 -2.186 62.539 1.00 47.34 99 VAL A C 1
ATOM 800 O O . VAL A 1 99 ? -32.864 -1.727 61.633 1.00 47.34 99 VAL A O 1
ATOM 803 N N . GLN A 1 100 ? -32.492 -2.049 63.821 1.00 42.16 100 GLN A N 1
ATOM 804 C CA . GLN A 1 100 ? -33.435 -1.058 64.300 1.00 42.16 100 GLN A CA 1
ATOM 805 C C . GLN A 1 100 ? -32.647 0.241 64.475 1.00 42.16 100 GLN A C 1
ATOM 807 O O . GLN A 1 100 ? -31.832 0.352 65.384 1.00 42.16 100 GLN A O 1
ATOM 812 N N . ASN A 1 101 ? -32.953 1.193 63.592 1.00 41.03 101 ASN A N 1
ATOM 813 C CA . ASN A 1 101 ? -32.558 2.607 63.559 1.00 41.03 101 ASN A CA 1
ATOM 814 C C . ASN A 1 101 ? -31.362 2.969 62.646 1.00 41.03 101 ASN A C 1
ATOM 816 O O . ASN A 1 101 ? -30.352 2.271 62.653 1.00 41.03 101 ASN A O 1
ATOM 820 N N . PRO A 1 102 ? -31.462 4.058 61.844 1.00 47.34 102 PRO A N 1
ATOM 821 C CA . PRO A 1 102 ? -30.581 4.311 60.697 1.00 47.34 102 PRO A CA 1
ATOM 822 C C . PRO A 1 102 ? -29.391 5.239 60.990 1.00 47.34 102 PRO A C 1
ATOM 824 O O . PRO A 1 102 ? -28.709 5.649 60.056 1.00 47.34 102 PRO A O 1
ATOM 827 N N . CYS A 1 103 ? -29.144 5.613 62.244 1.00 44.75 103 CYS A N 1
ATOM 828 C CA . CYS A 1 103 ? -28.164 6.643 62.569 1.00 44.75 103 CYS A CA 1
ATOM 829 C C . CYS A 1 103 ? -27.394 6.264 63.830 1.00 44.75 103 CYS A C 1
ATOM 831 O O . CYS A 1 103 ? -27.831 6.600 64.921 1.00 44.75 103 CYS A O 1
ATOM 833 N N . GLU A 1 104 ? -26.256 5.600 63.675 1.00 34.69 104 GLU A N 1
ATOM 834 C CA . GLU A 1 104 ? -25.147 5.703 64.622 1.00 34.69 104 GLU A CA 1
ATOM 835 C C . GLU A 1 104 ? -23.852 5.402 63.862 1.00 34.69 104 GLU A C 1
ATOM 837 O O . GLU A 1 104 ? -23.724 4.385 63.177 1.00 34.69 104 GLU A O 1
ATOM 842 N N . GLU A 1 105 ? -22.942 6.375 63.895 1.00 48.53 105 GLU A N 1
ATOM 843 C CA . GLU A 1 105 ? -21.616 6.315 63.295 1.00 48.53 105 GLU A CA 1
ATOM 844 C C . GLU A 1 105 ? -20.864 5.088 63.810 1.00 48.53 105 GLU A C 1
ATOM 846 O O . GLU A 1 105 ? -20.632 4.946 65.008 1.00 48.53 105 GLU A O 1
ATOM 851 N N . VAL A 1 106 ? -20.408 4.238 62.892 1.00 38.69 106 VAL A N 1
ATOM 852 C CA . VAL A 1 106 ? -19.293 3.338 63.177 1.00 38.69 106 VAL A CA 1
ATOM 853 C C . VAL A 1 106 ? -18.180 3.693 62.210 1.00 38.69 106 VAL A C 1
ATOM 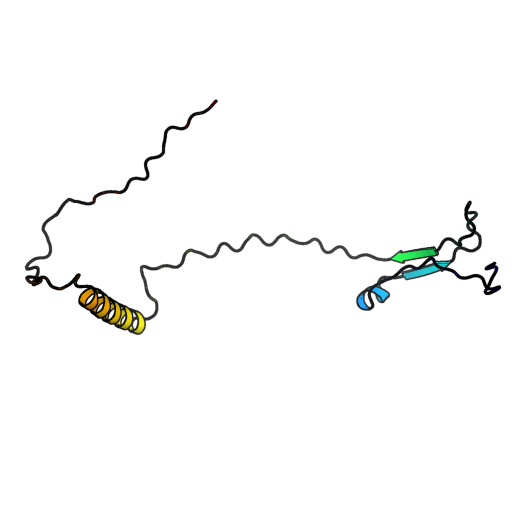855 O O . VAL A 1 106 ? -18.116 3.256 61.061 1.00 38.69 106 VA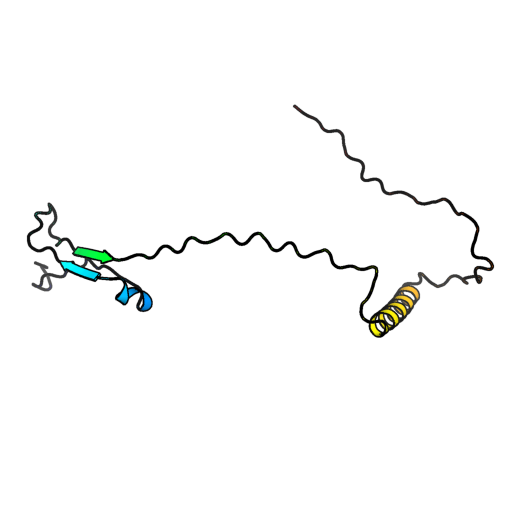L A O 1
ATOM 858 N N . SER A 1 107 ? -17.335 4.586 62.710 1.00 47.41 107 SER A N 1
ATOM 859 C CA . SER A 1 107 ? -15.951 4.752 62.312 1.00 47.41 107 SER A CA 1
ATOM 860 C C . SER A 1 107 ? -15.268 3.388 62.279 1.00 47.41 107 SER A C 1
ATOM 862 O O . SER A 1 107 ? -15.04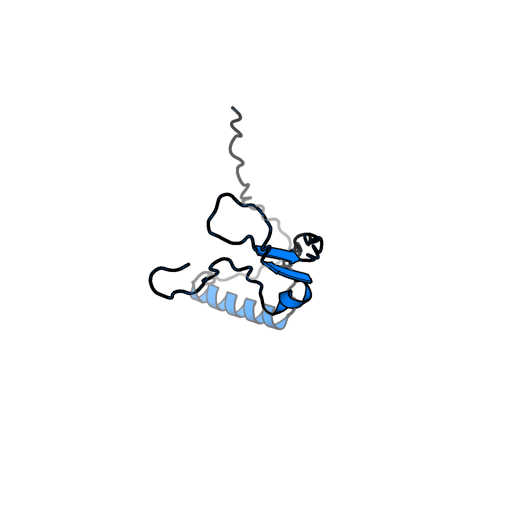3 2.816 63.333 1.00 47.41 107 SER A O 1
ATOM 864 N N . ASP A 1 108 ? -14.984 2.873 61.086 1.00 37.94 108 ASP A N 1
ATOM 865 C CA . ASP A 1 108 ? -13.851 1.980 60.809 1.00 37.94 108 ASP A CA 1
ATOM 866 C C . ASP A 1 108 ? -13.732 1.782 59.292 1.00 37.94 108 ASP A C 1
ATOM 868 O O . ASP A 1 108 ? -13.820 0.689 58.732 1.00 37.94 108 ASP A O 1
ATOM 872 N N . VAL A 1 109 ? -13.518 2.896 58.586 1.00 41.12 109 VAL A N 1
ATOM 873 C CA . VAL A 1 109 ? -12.968 2.845 57.232 1.00 41.12 109 VAL A CA 1
ATOM 874 C C . VAL A 1 109 ? -11.478 2.570 57.390 1.00 41.12 109 VAL A C 1
ATOM 876 O O . VAL A 1 109 ? -10.678 3.491 57.555 1.00 41.12 109 VAL A O 1
ATOM 879 N N . HIS A 1 110 ? -11.093 1.295 57.348 1.00 39.22 110 HIS A N 1
ATOM 880 C CA . HIS A 1 110 ? -9.708 0.917 57.084 1.00 39.22 110 HIS A CA 1
ATOM 881 C C . HIS A 1 110 ? -9.374 1.362 55.653 1.00 39.22 110 HIS A C 1
ATOM 883 O O . HIS A 1 110 ? -9.580 0.657 54.665 1.00 39.22 110 HIS A O 1
ATOM 889 N N . CYS A 1 111 ? -8.942 2.615 55.561 1.00 36.69 111 CYS A N 1
ATOM 890 C CA . CYS A 1 111 ? -8.487 3.276 54.360 1.00 36.69 111 CYS A CA 1
ATOM 891 C C . CYS A 1 111 ? -7.208 2.575 53.891 1.00 36.69 111 CYS A C 1
ATOM 893 O O . CYS A 1 111 ? -6.132 2.789 54.449 1.00 36.69 111 CYS A O 1
ATOM 895 N N . TRP A 1 112 ? -7.314 1.728 52.868 1.00 32.69 112 TRP A N 1
ATOM 896 C CA . TRP A 1 112 ? -6.145 1.311 52.102 1.00 32.69 112 TRP A CA 1
ATOM 897 C C . TRP A 1 112 ? -5.639 2.531 51.336 1.00 32.69 112 TRP A C 1
ATOM 899 O O . TRP A 1 112 ? -6.051 2.806 50.210 1.00 32.69 112 TRP A O 1
ATOM 909 N N . THR A 1 113 ? -4.770 3.305 51.981 1.00 42.16 113 THR A N 1
ATOM 910 C CA . THR A 1 113 ? -3.945 4.276 51.276 1.00 42.16 113 THR A CA 1
ATOM 911 C C . THR A 1 113 ? -2.803 3.526 50.608 1.00 42.16 113 THR A C 1
ATOM 913 O O . THR A 1 113 ? -2.046 2.788 51.235 1.00 42.16 113 THR A O 1
ATOM 916 N N . GLU A 1 114 ? -2.713 3.698 49.297 1.00 38.41 114 GLU A N 1
ATOM 917 C CA . GLU A 1 114 ? -1.582 3.296 48.478 1.00 38.41 114 GLU A CA 1
ATOM 918 C C . GLU A 1 114 ? -0.342 4.042 49.003 1.00 38.41 114 GLU A C 1
ATOM 920 O O . GLU A 1 114 ? -0.204 5.259 48.838 1.00 38.41 114 GLU A O 1
ATOM 925 N N . THR A 1 115 ? 0.540 3.342 49.716 1.00 43.38 115 THR A N 1
ATOM 926 C CA . THR A 1 115 ? 1.797 3.919 50.191 1.00 43.38 115 THR A CA 1
ATOM 927 C C . THR A 1 115 ? 2.678 4.201 48.978 1.00 43.38 115 THR A C 1
ATOM 929 O O . THR A 1 115 ? 3.311 3.318 48.403 1.00 43.38 115 THR A O 1
ATOM 932 N N . LYS A 1 116 ? 2.728 5.468 48.556 1.00 45.22 116 LYS A N 1
ATOM 933 C CA . LYS A 1 116 ? 3.764 5.938 47.634 1.00 45.22 116 LYS A CA 1
ATOM 934 C C . LYS A 1 116 ? 5.110 5.760 48.330 1.00 45.22 116 LYS A C 1
ATOM 936 O O . LYS A 1 116 ? 5.452 6.532 49.223 1.00 45.22 116 LYS A O 1
ATOM 941 N N . GLY A 1 117 ? 5.848 4.726 47.932 1.00 49.50 117 GLY A N 1
ATOM 942 C CA . GLY A 1 117 ? 7.233 4.529 48.342 1.00 49.50 117 GLY A CA 1
ATOM 943 C C . GLY A 1 117 ? 8.091 5.767 48.032 1.00 49.50 117 GLY A C 1
ATOM 944 O O . GLY A 1 117 ? 7.746 6.557 47.142 1.00 49.50 117 GLY A O 1
ATOM 945 N N . PRO A 1 118 ? 9.192 5.977 48.770 1.00 46.12 118 PRO A N 1
ATOM 946 C CA . PRO A 1 118 ? 10.035 7.152 48.605 1.00 46.12 118 PRO A CA 1
ATOM 947 C C . PRO A 1 118 ? 10.587 7.233 47.178 1.00 46.12 118 PRO A C 1
ATOM 949 O O . PRO A 1 118 ? 11.167 6.280 46.657 1.00 46.12 118 PRO A O 1
ATOM 952 N N . LYS A 1 119 ? 10.418 8.400 46.547 1.00 45.31 119 LYS A N 1
ATOM 953 C CA . LYS A 1 119 ? 11.086 8.738 45.288 1.00 45.31 119 LYS A CA 1
ATOM 954 C C . LYS A 1 119 ? 12.577 8.906 45.563 1.00 45.31 119 LYS A C 1
ATOM 956 O O . LYS A 1 119 ? 13.011 9.965 46.008 1.00 45.31 119 LYS A O 1
ATOM 961 N N . VAL A 1 120 ? 13.353 7.865 45.289 1.00 47.28 120 VAL A N 1
ATOM 962 C CA . VAL A 1 120 ? 14.799 7.995 45.114 1.00 47.28 120 VAL A CA 1
ATOM 963 C C . VAL A 1 120 ? 15.012 8.704 43.780 1.00 47.28 120 VAL A C 1
ATOM 965 O O . VAL A 1 120 ? 14.613 8.192 42.736 1.00 47.28 120 VAL A O 1
ATOM 968 N N . THR A 1 121 ? 15.589 9.900 43.826 1.00 49.97 121 THR A N 1
ATOM 969 C CA . THR A 1 121 ? 16.078 10.595 42.631 1.00 49.97 121 THR A CA 1
ATOM 970 C C . THR A 1 121 ? 17.596 10.616 42.754 1.00 49.97 121 THR A C 1
ATOM 972 O O . THR A 1 121 ? 18.105 11.072 43.777 1.00 49.97 121 THR A O 1
ATOM 975 N N . VAL A 1 122 ? 18.269 10.025 41.766 1.00 50.31 122 VAL A N 1
ATOM 976 C CA . VAL A 1 122 ? 19.727 10.057 41.562 1.00 50.31 122 VAL A CA 1
ATOM 977 C C . VAL A 1 122 ? 20.065 11.283 40.728 1.00 50.31 122 VAL A C 1
ATOM 979 O O . VAL A 1 122 ? 19.267 11.572 39.806 1.00 50.31 122 VAL A O 1
#

Foldseek 3Di:
DDPPPPDDDAPDDDDDDPVQVVQWPDWDWDPPPDDPDPHTDIDIDGDDDDDPPPPPDPPPDPDDDPPDDPDPVVVVVVVVVVVVVCVVVVVPPDPDDPPDDDDDDDDDPPDPDDPPDDDDDD